Protein AF-A0ABD0K208-F1 (afdb_monomer)

Mean predicted aligned error: 9.66 Å

Structure (mmCIF, N/CA/C/O backbone):
data_AF-A0ABD0K208-F1
#
_entry.id   AF-A0ABD0K208-F1
#
loop_
_atom_site.group_PDB
_atom_site.id
_atom_site.type_symbol
_atom_site.label_atom_id
_atom_site.label_alt_id
_atom_site.label_comp_id
_atom_site.label_asym_id
_atom_site.label_entity_id
_atom_site.label_seq_id
_atom_site.pdbx_PDB_ins_code
_atom_site.Cartn_x
_atom_site.Cartn_y
_atom_site.Cartn_z
_atom_site.occupancy
_atom_site.B_iso_or_equiv
_atom_site.auth_seq_id
_atom_site.auth_comp_id
_atom_site.auth_asym_id
_atom_site.auth_atom_id
_atom_site.pdbx_PDB_model_num
ATOM 1 N N . MET A 1 1 ? -15.381 -8.203 4.465 1.00 84.38 1 MET A N 1
ATOM 2 C CA . MET A 1 1 ? -15.541 -6.848 3.903 1.00 84.38 1 MET A CA 1
ATOM 3 C C . MET A 1 1 ? -14.647 -6.681 2.683 1.00 84.38 1 MET A C 1
ATOM 5 O O . MET A 1 1 ? -13.496 -7.093 2.732 1.00 84.38 1 MET A O 1
ATOM 9 N N . PHE A 1 2 ? -15.166 -6.092 1.604 1.00 86.12 2 PHE A N 1
ATOM 10 C CA . PHE A 1 2 ? -14.394 -5.789 0.393 1.00 86.12 2 PHE A CA 1
ATOM 11 C C . PHE A 1 2 ? -14.063 -4.299 0.343 1.00 86.12 2 PHE A C 1
ATOM 13 O O . PHE A 1 2 ? -14.960 -3.471 0.501 1.00 86.12 2 PHE A O 1
ATOM 20 N N . ILE A 1 3 ? -12.797 -3.965 0.098 1.00 88.00 3 ILE A N 1
ATOM 21 C CA . ILE A 1 3 ? -12.321 -2.589 -0.042 1.00 88.00 3 ILE A CA 1
ATOM 22 C C . ILE A 1 3 ? -11.707 -2.453 -1.437 1.00 88.00 3 ILE A C 1
ATOM 24 O O . ILE A 1 3 ? -10.620 -2.962 -1.696 1.00 88.00 3 ILE A O 1
ATOM 28 N N . GLY A 1 4 ? -12.428 -1.792 -2.344 1.00 90.50 4 GLY A N 1
ATOM 29 C CA . GLY A 1 4 ? -11.948 -1.483 -3.690 1.00 90.50 4 GLY A CA 1
ATOM 30 C C . GLY A 1 4 ? -11.247 -0.129 -3.712 1.00 90.50 4 GLY A C 1
ATOM 31 O O . GLY A 1 4 ? -11.880 0.885 -3.419 1.00 90.50 4 GLY A O 1
ATOM 32 N N . VAL A 1 5 ? -9.961 -0.098 -4.060 1.00 90.75 5 VAL A N 1
ATOM 33 C CA . VAL A 1 5 ? -9.145 1.123 -4.019 1.00 90.75 5 VAL A CA 1
ATOM 34 C C . VAL A 1 5 ? -8.413 1.338 -5.337 1.00 90.75 5 VAL A C 1
ATOM 36 O O . VAL A 1 5 ? -7.889 0.406 -5.943 1.00 90.75 5 VAL A O 1
ATOM 39 N N . TYR A 1 6 ? -8.347 2.600 -5.754 1.00 91.56 6 TYR A N 1
ATOM 40 C CA . TYR A 1 6 ? -7.387 3.072 -6.742 1.00 91.56 6 TYR A CA 1
ATOM 41 C C . TYR A 1 6 ? -6.332 3.936 -6.045 1.00 91.56 6 TYR A C 1
ATOM 43 O O . TYR A 1 6 ? -6.660 4.950 -5.423 1.00 91.56 6 TYR A O 1
ATOM 51 N N . VAL A 1 7 ? -5.065 3.543 -6.150 1.00 92.69 7 VAL A N 1
ATOM 52 C CA . VAL A 1 7 ? -3.915 4.308 -5.661 1.00 92.69 7 VAL A CA 1
ATOM 53 C C . VAL A 1 7 ? -3.140 4.794 -6.885 1.00 92.69 7 VAL A C 1
ATOM 55 O O . VAL A 1 7 ? -2.630 3.956 -7.625 1.00 92.69 7 VAL A O 1
ATOM 58 N N . PRO A 1 8 ? -3.024 6.117 -7.124 1.00 93.12 8 PRO A N 1
ATOM 59 C CA . PRO A 1 8 ? -2.219 6.637 -8.228 1.00 93.12 8 PRO A CA 1
ATOM 60 C C . PRO A 1 8 ? -0.770 6.130 -8.156 1.00 93.12 8 PRO A C 1
ATOM 62 O O . PRO A 1 8 ? -0.278 5.969 -7.038 1.00 93.12 8 PRO A O 1
ATOM 65 N N . PRO A 1 9 ? -0.062 5.953 -9.290 1.00 92.06 9 PRO A N 1
ATOM 66 C CA . PRO A 1 9 ? 1.341 5.530 -9.317 1.00 92.06 9 PRO A CA 1
ATOM 67 C C . PRO A 1 9 ? 2.252 6.352 -8.402 1.00 92.06 9 PRO A C 1
ATOM 69 O O . PRO A 1 9 ? 2.026 7.543 -8.199 1.00 92.06 9 PRO A O 1
ATOM 72 N N . ALA A 1 10 ? 3.307 5.738 -7.863 1.00 88.88 10 ALA A N 1
ATOM 73 C CA . ALA A 1 10 ? 4.208 6.395 -6.909 1.00 88.88 10 ALA A CA 1
ATOM 74 C C . ALA A 1 10 ? 4.857 7.680 -7.455 1.00 88.88 10 ALA A C 1
ATOM 76 O O . ALA A 1 10 ? 5.091 8.641 -6.729 1.00 88.88 10 ALA A O 1
ATOM 77 N N . ASP A 1 11 ? 5.135 7.735 -8.742 1.00 88.94 11 ASP A N 1
ATOM 78 C CA . ASP A 1 11 ? 5.687 8.891 -9.445 1.00 88.94 11 ASP A CA 1
ATOM 79 C C . ASP A 1 11 ? 4.615 9.860 -9.977 1.00 88.94 11 ASP A C 1
ATOM 81 O O . ASP A 1 11 ? 4.937 10.831 -10.661 1.00 88.94 11 ASP A O 1
ATOM 85 N N . SER A 1 12 ? 3.339 9.645 -9.643 1.00 92.25 12 SER A N 1
ATOM 86 C CA . SER A 1 12 ? 2.243 10.509 -10.074 1.00 92.25 12 SER A CA 1
ATOM 87 C C . SER A 1 12 ? 2.375 11.928 -9.517 1.00 92.25 12 SER A C 1
ATOM 89 O O . SER A 1 12 ? 2.600 12.138 -8.322 1.00 92.25 12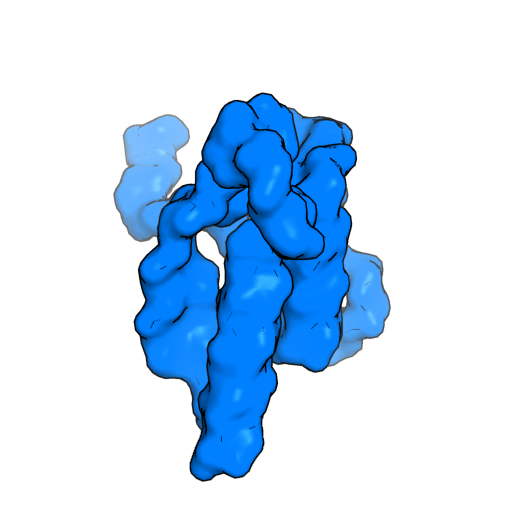 SER A O 1
ATOM 91 N N . SER A 1 13 ? 2.098 12.918 -10.373 1.00 93.12 13 SER A N 1
ATOM 92 C CA . SER A 1 13 ? 1.988 14.329 -9.984 1.00 93.12 13 SER A CA 1
ATOM 93 C C . SER A 1 13 ? 0.877 14.594 -8.962 1.00 93.12 13 SER A C 1
ATOM 95 O O . SER A 1 13 ? 0.885 15.640 -8.319 1.00 93.12 13 SER A O 1
ATOM 97 N N . TYR A 1 14 ? -0.042 13.641 -8.762 1.00 92.50 14 TYR A N 1
ATOM 98 C CA . TYR A 1 14 ? -1.072 13.689 -7.725 1.00 92.50 14 TYR A CA 1
ATOM 99 C C . TYR A 1 14 ? -0.502 13.953 -6.319 1.00 92.50 14 TYR A C 1
ATOM 101 O O . TYR A 1 14 ? -1.133 14.655 -5.528 1.00 92.50 14 TYR A O 1
ATOM 109 N N . TYR A 1 15 ? 0.684 13.415 -6.013 1.00 90.88 15 TYR A N 1
ATOM 110 C CA . TYR A 1 15 ? 1.308 13.544 -4.692 1.00 90.88 1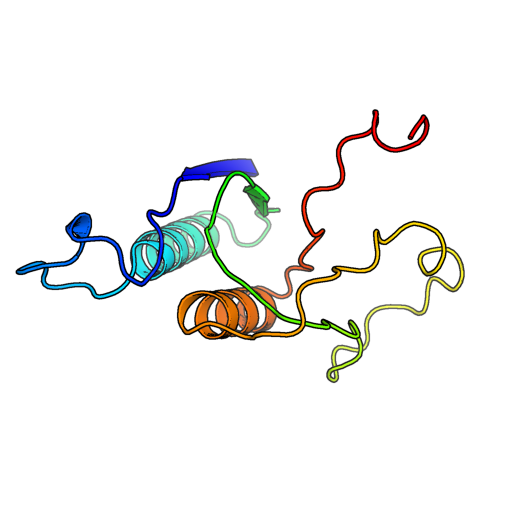5 TYR A CA 1
ATOM 111 C C . TYR A 1 15 ? 2.069 14.867 -4.496 1.00 90.88 15 TYR A C 1
ATOM 113 O O . TYR A 1 15 ? 2.493 15.175 -3.385 1.00 90.88 15 TYR A O 1
ATOM 121 N N . VAL A 1 16 ? 2.234 15.689 -5.539 1.00 91.75 16 VAL A N 1
ATOM 122 C CA . VAL A 1 16 ? 2.972 16.957 -5.437 1.00 91.75 16 VAL A CA 1
ATOM 123 C C . VAL A 1 16 ? 2.229 17.927 -4.515 1.00 91.75 16 VAL A C 1
ATOM 125 O O . VAL A 1 16 ? 1.085 18.299 -4.770 1.00 91.75 16 VAL A O 1
ATOM 128 N N . GLY A 1 17 ? 2.894 18.351 -3.438 1.00 89.25 17 GLY A N 1
ATOM 129 C CA . GLY A 1 17 ? 2.328 19.277 -2.452 1.00 89.25 17 GLY A CA 1
ATOM 130 C C . GLY A 1 17 ? 1.278 18.653 -1.527 1.00 89.25 17 GLY A C 1
ATOM 131 O O . GLY A 1 17 ? 0.575 19.387 -0.833 1.00 89.25 17 GLY A O 1
ATOM 132 N N . LYS A 1 18 ? 1.144 17.321 -1.516 1.00 88.44 18 LYS A N 1
ATOM 133 C CA . LYS A 1 18 ? 0.341 16.600 -0.524 1.00 88.44 18 LYS A CA 1
ATOM 134 C C . LYS A 1 18 ? 1.179 16.315 0.718 1.00 88.44 18 LYS A C 1
ATOM 136 O O . LYS A 1 18 ? 2.384 16.133 0.634 1.00 88.44 18 LYS A O 1
ATOM 141 N N . GLU A 1 19 ? 0.514 16.267 1.868 1.00 85.88 19 GLU A N 1
ATOM 142 C CA . GLU A 1 19 ? 1.146 15.908 3.144 1.00 85.88 19 GLU A CA 1
ATOM 143 C C . GLU A 1 19 ? 1.550 14.427 3.191 1.00 85.88 19 GLU A C 1
ATOM 145 O O . GLU A 1 19 ? 2.531 14.067 3.832 1.00 85.88 19 GLU A O 1
ATOM 150 N N . ARG A 1 20 ? 0.793 13.567 2.497 1.00 82.75 20 ARG A N 1
ATOM 151 C CA . ARG A 1 20 ? 1.044 12.127 2.430 1.00 82.75 20 ARG A CA 1
ATOM 152 C C . ARG A 1 20 ? 1.659 11.737 1.095 1.00 82.75 20 ARG A C 1
ATOM 154 O O . ARG A 1 20 ? 1.129 12.076 0.036 1.00 82.75 20 ARG A O 1
ATOM 161 N N . ASP A 1 21 ? 2.696 10.912 1.171 1.00 85.62 21 ASP A N 1
ATOM 162 C CA . ASP A 1 21 ? 3.435 10.404 0.010 1.00 85.62 21 ASP A CA 1
ATOM 163 C C . ASP A 1 21 ? 2.801 9.151 -0.624 1.00 85.62 21 ASP A C 1
ATOM 165 O O . ASP A 1 21 ? 3.277 8.672 -1.663 1.00 85.62 21 ASP A O 1
ATOM 169 N N . SER A 1 22 ? 1.755 8.593 0.008 1.00 88.75 22 SER A N 1
ATOM 170 C CA . SER A 1 22 ? 0.992 7.436 -0.474 1.00 88.75 22 SER A CA 1
ATOM 171 C C . SER A 1 22 ? -0.437 7.397 0.070 1.00 88.75 22 SER A C 1
ATOM 173 O O . SER A 1 22 ? -0.656 7.485 1.279 1.00 88.75 22 SER A O 1
ATOM 175 N N . ASN A 1 23 ? -1.413 7.127 -0.802 1.00 91.56 23 ASN A N 1
ATOM 176 C CA . ASN A 1 23 ? -2.783 6.845 -0.363 1.00 91.56 23 ASN A CA 1
ATOM 177 C C . ASN A 1 23 ? -2.920 5.470 0.323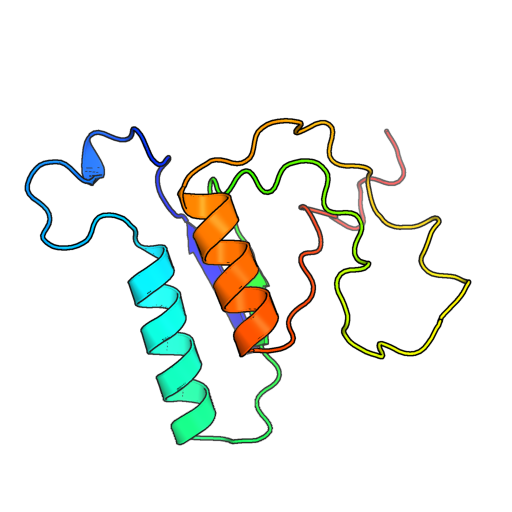 1.00 91.56 23 ASN A C 1
ATOM 179 O O . ASN A 1 23 ? -3.931 5.237 0.979 1.00 91.56 23 ASN A O 1
ATOM 183 N N . LEU A 1 24 ? -1.918 4.582 0.249 1.00 91.81 24 LEU A N 1
ATOM 184 C CA . LEU A 1 24 ? -1.930 3.323 1.010 1.00 91.81 24 LEU A CA 1
ATOM 185 C C . LEU A 1 24 ? -1.965 3.561 2.524 1.00 91.81 24 LEU A C 1
ATOM 187 O O . LEU A 1 24 ? -2.550 2.767 3.249 1.00 91.81 24 LEU A O 1
ATOM 191 N N . GLN A 1 25 ? -1.423 4.685 2.996 1.00 91.19 25 GLN A N 1
ATOM 192 C CA . GLN A 1 25 ? -1.509 5.062 4.408 1.00 91.19 25 GLN A CA 1
ATOM 193 C C . GLN A 1 25 ? -2.959 5.333 4.836 1.00 91.19 25 GLN A C 1
ATOM 195 O O . GLN A 1 25 ? -3.339 5.004 5.948 1.00 91.19 25 GLN A O 1
ATOM 200 N N . LEU A 1 26 ? -3.790 5.894 3.949 1.00 91.38 26 LEU A N 1
ATOM 201 C CA . LEU A 1 26 ? -5.218 6.091 4.234 1.00 91.38 26 LEU A CA 1
ATOM 202 C C . LEU A 1 26 ? -5.961 4.754 4.294 1.00 91.38 26 LEU A C 1
ATOM 204 O O . LEU A 1 26 ? -6.865 4.585 5.106 1.00 91.38 26 LEU A O 1
ATOM 208 N N . VAL A 1 27 ? -5.570 3.802 3.443 1.00 91.56 27 VAL A N 1
ATOM 209 C CA . VAL A 1 27 ? -6.117 2.441 3.468 1.00 91.56 27 VAL A CA 1
ATOM 210 C C . VAL A 1 27 ? -5.750 1.749 4.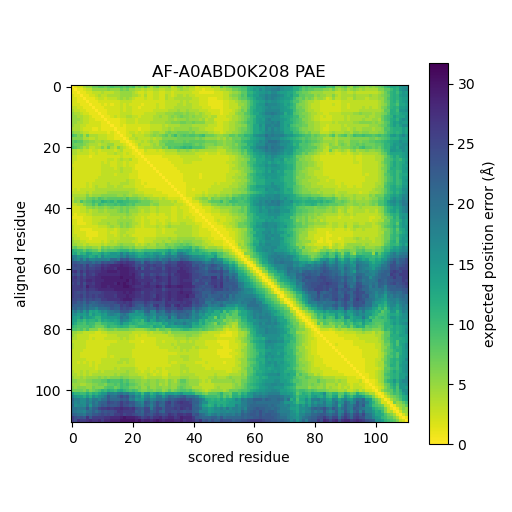778 1.00 91.56 27 VAL A C 1
ATOM 212 O O . VAL A 1 27 ? -6.618 1.151 5.400 1.00 91.56 27 VAL A O 1
ATOM 215 N N . GLN A 1 28 ? -4.498 1.869 5.220 1.00 91.81 28 GLN A N 1
ATOM 216 C CA . GLN A 1 28 ? -4.047 1.335 6.502 1.00 91.81 28 GLN A CA 1
ATOM 217 C C . GLN A 1 28 ? -4.832 1.929 7.677 1.00 91.81 28 GLN A C 1
ATOM 219 O O . GLN A 1 28 ? -5.369 1.164 8.474 1.00 91.81 28 GLN A O 1
ATOM 224 N N . ASP A 1 29 ? -4.950 3.259 7.756 1.00 92.88 29 ASP A N 1
ATOM 225 C CA . ASP A 1 29 ? -5.713 3.936 8.816 1.00 92.88 29 ASP A CA 1
ATOM 226 C C . ASP A 1 29 ? -7.170 3.443 8.845 1.00 92.88 29 ASP A C 1
ATOM 228 O O . ASP A 1 29 ? -7.741 3.192 9.907 1.00 92.88 29 ASP A O 1
ATOM 232 N N . TYR A 1 30 ? -7.769 3.243 7.667 1.00 92.75 30 TYR A N 1
ATOM 233 C CA . TYR A 1 30 ? -9.126 2.724 7.562 1.00 92.75 30 TYR A CA 1
ATOM 234 C C . TYR A 1 30 ? -9.237 1.266 8.024 1.00 92.75 30 TYR A C 1
ATOM 236 O O . TYR A 1 30 ? -10.140 0.944 8.792 1.00 92.75 30 TYR A O 1
ATOM 244 N N . ILE A 1 31 ? -8.312 0.395 7.615 1.00 91.50 31 ILE A N 1
ATOM 245 C CA . ILE A 1 31 ? -8.265 -1.001 8.071 1.00 91.50 31 ILE A CA 1
ATOM 246 C C . ILE A 1 31 ? -8.134 -1.065 9.599 1.00 91.50 31 ILE A C 1
ATOM 248 O O . ILE A 1 31 ? -8.866 -1.820 10.230 1.00 91.50 31 ILE A O 1
ATOM 252 N N . MET A 1 32 ? -7.274 -0.239 10.205 1.00 92.25 32 MET A N 1
ATOM 253 C CA . MET A 1 32 ? -7.163 -0.160 11.667 1.00 92.25 32 MET A CA 1
ATOM 254 C C . MET A 1 32 ? -8.495 0.228 12.313 1.00 92.25 32 MET A C 1
ATOM 256 O O . MET A 1 32 ? -8.932 -0.434 13.247 1.00 92.25 32 MET A O 1
ATOM 260 N N . SER A 1 33 ? -9.186 1.234 11.766 1.00 94.12 33 SER A N 1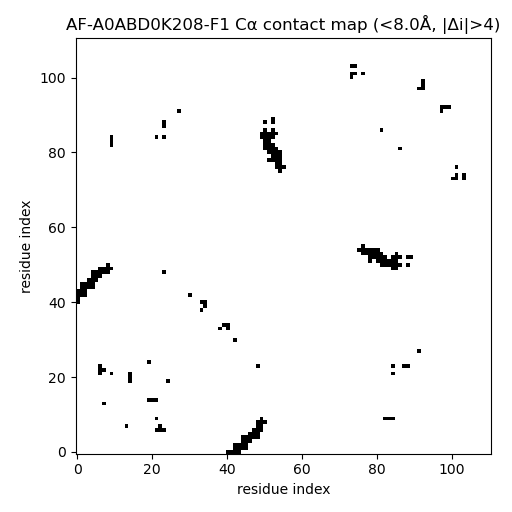
ATOM 261 C CA . SER A 1 33 ? -10.492 1.656 12.289 1.00 94.12 33 SER A CA 1
ATOM 262 C C . SER A 1 33 ? -11.577 0.576 12.189 1.00 94.12 33 SER A C 1
ATOM 264 O O . SER A 1 33 ? -12.527 0.600 12.969 1.00 94.12 33 SER A O 1
ATOM 266 N N . LEU A 1 34 ? -11.454 -0.368 11.245 1.00 91.88 34 LEU A N 1
ATOM 267 C CA . LEU A 1 34 ? -12.346 -1.525 11.145 1.00 91.88 34 LEU A CA 1
ATOM 268 C C . LEU A 1 34 ? -12.045 -2.553 12.237 1.00 91.88 34 LEU A C 1
ATOM 270 O O . LEU A 1 34 ? -12.978 -3.004 12.890 1.00 91.88 34 LEU A O 1
ATOM 274 N N . TYR A 1 35 ? -10.768 -2.863 12.479 1.00 89.81 35 TYR A N 1
ATOM 275 C CA . TYR A 1 35 ? -10.366 -3.762 13.567 1.00 89.81 35 TYR A CA 1
ATOM 276 C C . TYR A 1 35 ? -10.712 -3.211 14.956 1.00 89.81 35 TYR A C 1
ATOM 278 O O . TYR A 1 35 ? -11.045 -3.977 15.850 1.00 89.81 35 TYR A O 1
ATOM 286 N N . GLU A 1 36 ? -10.679 -1.888 15.143 1.00 92.44 36 GLU A N 1
ATOM 287 C CA . GLU A 1 36 ? -11.132 -1.249 16.389 1.00 92.44 36 GLU A CA 1
ATOM 288 C C . GLU A 1 36 ? -12.645 -1.396 16.623 1.00 92.44 36 GLU A C 1
ATOM 290 O O . GLU A 1 36 ? -13.104 -1.338 17.764 1.00 92.44 36 GLU A O 1
ATOM 295 N N . GLN A 1 37 ? -13.430 -1.547 15.553 1.00 92.75 37 GLN A N 1
ATOM 296 C CA . GLN A 1 37 ? -14.884 -1.714 15.628 1.00 92.75 37 GLN A CA 1
ATOM 297 C C . GLN A 1 37 ? -15.297 -3.183 15.748 1.00 92.75 37 GLN A C 1
ATOM 299 O O . GLN A 1 37 ? -16.285 -3.477 16.420 1.00 92.75 37 GLN A O 1
ATOM 304 N N . ASP A 1 38 ? -14.570 -4.080 15.084 1.00 91.50 38 ASP A N 1
ATOM 305 C CA . ASP A 1 38 ? -14.840 -5.513 15.027 1.00 91.50 38 ASP A CA 1
ATOM 306 C C . ASP A 1 38 ? -13.520 -6.286 14.860 1.00 91.50 38 ASP A C 1
ATOM 308 O O . ASP A 1 38 ? -12.886 -6.235 13.803 1.00 91.50 38 ASP A O 1
ATOM 312 N N . GLU A 1 39 ? -13.103 -7.003 15.907 1.00 83.50 39 GLU A N 1
ATOM 313 C CA . GLU A 1 39 ? -11.845 -7.764 15.917 1.00 83.50 39 GLU A CA 1
ATOM 314 C C . GLU A 1 39 ? -11.863 -8.950 14.929 1.00 83.50 39 GLU A C 1
ATOM 316 O O . GLU A 1 39 ? -10.803 -9.359 14.454 1.00 83.50 39 GLU A O 1
ATOM 321 N N . ASP A 1 40 ? -13.048 -9.446 14.546 1.00 86.75 40 ASP A N 1
ATOM 322 C CA . ASP A 1 40 ? -13.225 -10.612 13.666 1.00 86.75 40 ASP A CA 1
ATOM 323 C C . ASP A 1 40 ? -13.488 -10.222 12.195 1.00 86.75 40 ASP A C 1
ATOM 325 O O . ASP A 1 40 ? -13.929 -11.030 11.365 1.00 86.75 40 ASP A O 1
ATOM 329 N N . VAL A 1 41 ? -13.210 -8.971 11.818 1.00 87.00 41 VAL A N 1
ATOM 330 C CA . VAL A 1 41 ? -13.431 -8.506 10.448 1.00 87.00 41 VAL A CA 1
ATOM 331 C C . VAL A 1 41 ? -12.439 -9.141 9.462 1.00 87.00 41 VAL A C 1
ATOM 333 O O . VAL A 1 41 ? -11.241 -8.866 9.437 1.00 87.00 41 VAL A O 1
ATOM 336 N N . HIS A 1 42 ? -12.952 -9.956 8.540 1.00 84.81 42 HIS A N 1
ATOM 337 C CA . HIS A 1 42 ? -12.169 -10.427 7.395 1.00 84.81 42 HIS A CA 1
ATOM 338 C C . HIS A 1 42 ? -12.146 -9.370 6.291 1.00 84.81 42 HIS A C 1
ATOM 340 O O . HIS A 1 42 ? -13.197 -9.022 5.743 1.00 84.81 42 HIS A O 1
ATOM 346 N N . ILE A 1 43 ? -10.965 -8.880 5.916 1.00 85.88 43 ILE A N 1
ATOM 347 C CA . ILE A 1 43 ? -10.809 -7.816 4.918 1.00 85.88 43 ILE A CA 1
ATOM 348 C C . ILE A 1 43 ? -10.191 -8.369 3.636 1.00 85.88 43 ILE A C 1
ATOM 350 O O . ILE A 1 43 ? -9.173 -9.052 3.653 1.00 85.88 43 ILE A O 1
ATOM 354 N N . MET A 1 44 ? -10.796 -8.019 2.502 1.00 86.31 44 MET A N 1
ATOM 355 C CA . MET A 1 44 ? -10.216 -8.211 1.179 1.00 86.31 44 MET A CA 1
ATOM 356 C C . MET A 1 44 ? -9.980 -6.846 0.535 1.00 86.31 44 MET A C 1
ATOM 358 O O . MET A 1 44 ? -10.931 -6.151 0.170 1.00 86.31 44 MET A O 1
ATOM 362 N N . LEU A 1 45 ? -8.708 -6.470 0.400 1.00 87.06 45 LEU A N 1
ATOM 363 C CA . LEU A 1 45 ? -8.280 -5.276 -0.325 1.00 87.06 45 LEU A CA 1
ATOM 364 C C . LEU A 1 45 ? -8.053 -5.628 -1.799 1.00 87.06 45 LEU A C 1
ATOM 366 O O . LEU A 1 45 ? -7.302 -6.550 -2.115 1.00 87.06 45 LEU A O 1
ATOM 370 N N . CYS A 1 46 ? -8.692 -4.896 -2.705 1.00 88.25 46 CYS A N 1
ATOM 371 C CA . CYS A 1 46 ? -8.572 -5.113 -4.142 1.00 88.25 46 CYS A CA 1
ATOM 372 C C . CYS A 1 46 ? -8.615 -3.794 -4.924 1.00 88.25 46 CYS A C 1
ATOM 374 O O . CYS A 1 46 ? -8.877 -2.726 -4.372 1.00 88.25 46 CYS A O 1
ATOM 376 N N . GLY A 1 47 ? -8.348 -3.874 -6.227 1.00 88.19 47 GLY A N 1
ATOM 377 C CA . GLY A 1 47 ? -8.287 -2.726 -7.128 1.00 88.19 47 GLY A CA 1
ATOM 378 C C . GLY A 1 47 ? -6.881 -2.496 -7.672 1.00 88.19 47 GLY A C 1
ATOM 379 O O . GLY A 1 47 ? -6.041 -3.397 -7.645 1.00 88.19 47 GLY A O 1
ATOM 380 N N . ASP A 1 48 ? -6.640 -1.299 -8.196 1.00 89.38 48 ASP A N 1
ATOM 381 C CA . ASP A 1 48 ? -5.347 -0.927 -8.762 1.00 89.38 48 ASP A CA 1
ATOM 382 C C . ASP A 1 48 ? -4.553 -0.106 -7.743 1.00 89.38 48 ASP A C 1
ATOM 384 O O . ASP A 1 48 ? -4.752 1.098 -7.567 1.00 89.38 48 ASP A O 1
ATOM 388 N N . LEU A 1 49 ? -3.670 -0.802 -7.028 1.00 90.25 49 LEU A N 1
ATOM 389 C CA . LEU A 1 49 ? -2.855 -0.225 -5.964 1.00 90.25 49 LEU A CA 1
ATOM 390 C C . LEU A 1 49 ? -1.548 0.402 -6.481 1.00 90.25 49 LEU A C 1
ATOM 392 O O . LEU A 1 49 ? -0.827 1.010 -5.689 1.00 90.25 49 LEU A O 1
ATOM 396 N N . ASN A 1 50 ? -1.198 0.209 -7.764 1.00 89.94 50 ASN A N 1
ATOM 397 C CA . ASN A 1 50 ? 0.095 0.601 -8.348 1.00 89.94 50 ASN A CA 1
ATOM 398 C C . ASN A 1 50 ? 1.321 0.262 -7.456 1.00 89.94 50 ASN A C 1
ATOM 400 O O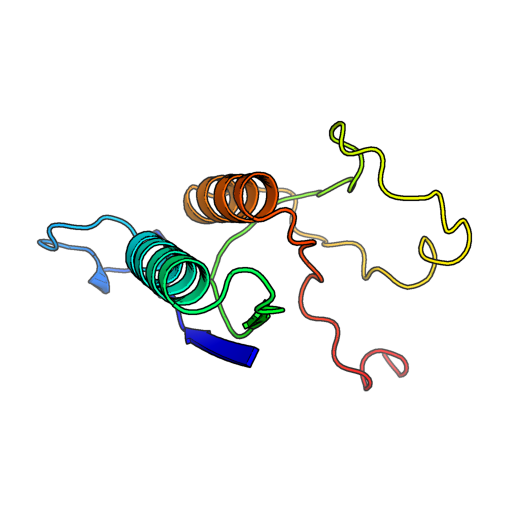 . ASN A 1 50 ? 2.335 0.973 -7.411 1.00 89.94 50 ASN A O 1
ATOM 404 N N . ALA A 1 51 ? 1.209 -0.836 -6.705 1.00 88.62 51 ALA A N 1
ATOM 405 C CA . ALA A 1 51 ? 2.182 -1.304 -5.734 1.00 88.62 51 ALA A CA 1
ATOM 406 C C . ALA A 1 51 ? 2.950 -2.484 -6.336 1.00 88.62 51 ALA A C 1
ATOM 408 O O . ALA A 1 51 ? 2.500 -3.627 -6.298 1.00 88.62 51 ALA A O 1
ATOM 409 N N . HIS A 1 52 ? 4.113 -2.195 -6.913 1.00 87.25 52 HIS A N 1
ATOM 410 C CA . HIS A 1 52 ? 4.983 -3.215 -7.490 1.00 87.25 52 HIS A CA 1
ATOM 411 C C . HIS A 1 52 ? 5.710 -3.939 -6.354 1.00 87.25 52 HIS A C 1
ATOM 413 O O . HIS A 1 52 ? 6.613 -3.362 -5.746 1.00 87.25 52 HIS A O 1
ATOM 419 N N . ILE A 1 53 ? 5.296 -5.169 -6.030 1.00 82.25 53 ILE A N 1
ATOM 420 C CA . ILE A 1 53 ? 5.858 -5.980 -4.929 1.00 82.25 53 ILE A CA 1
ATOM 421 C C . ILE A 1 53 ? 7.002 -6.906 -5.373 1.00 82.25 53 ILE A C 1
ATOM 423 O O . ILE A 1 53 ? 7.529 -7.674 -4.569 1.00 82.25 53 ILE A O 1
ATOM 427 N N . GLY A 1 54 ? 7.418 -6.822 -6.640 1.00 78.50 54 GLY A N 1
ATOM 428 C CA . GLY A 1 54 ? 8.457 -7.676 -7.210 1.00 78.50 54 GLY A CA 1
ATOM 429 C C . GLY A 1 54 ? 8.078 -9.164 -7.226 1.00 78.50 54 GLY A C 1
ATOM 430 O O . GLY A 1 54 ? 6.901 -9.536 -7.284 1.00 78.50 54 GLY A O 1
ATOM 431 N N . LYS A 1 55 ? 9.100 -10.029 -7.153 1.00 70.38 55 LYS A N 1
ATOM 432 C CA . LYS A 1 55 ? 8.920 -11.470 -6.938 1.00 70.38 55 LYS A CA 1
ATOM 433 C C . LYS A 1 55 ? 8.618 -11.712 -5.463 1.00 70.38 55 LYS A C 1
ATOM 435 O O . LYS A 1 55 ? 9.533 -11.912 -4.672 1.00 70.38 55 LYS A O 1
ATOM 440 N N . TRP A 1 56 ? 7.343 -11.664 -5.110 1.00 65.38 56 TRP A N 1
ATOM 441 C CA . TRP A 1 56 ? 6.881 -12.142 -3.815 1.00 65.38 56 TRP A CA 1
ATOM 442 C C . TRP A 1 56 ? 6.944 -13.670 -3.807 1.00 65.38 56 TRP A C 1
ATOM 444 O O . TRP A 1 56 ? 6.276 -14.317 -4.612 1.00 65.38 56 TRP A O 1
ATOM 454 N N . ASP A 1 57 ? 7.777 -14.238 -2.943 1.00 56.53 57 ASP A N 1
ATOM 455 C CA . ASP A 1 57 ? 7.947 -15.684 -2.786 1.00 56.53 57 ASP A CA 1
ATOM 456 C C . ASP A 1 57 ? 7.019 -16.282 -1.722 1.00 56.53 57 ASP A C 1
ATOM 458 O O . ASP A 1 57 ? 7.074 -17.481 -1.483 1.00 56.53 57 ASP A O 1
ATOM 462 N N . GLY A 1 58 ? 6.154 -15.477 -1.091 1.00 54.12 58 GLY A N 1
ATOM 463 C CA . GLY A 1 58 ? 5.193 -15.960 -0.093 1.00 54.12 58 GLY A CA 1
ATOM 464 C C . GLY A 1 58 ? 5.820 -16.486 1.199 1.00 54.12 58 GLY A C 1
ATOM 465 O O . GLY A 1 58 ? 5.087 -16.769 2.137 1.00 54.12 58 GLY A O 1
ATOM 466 N N . ASN A 1 59 ? 7.151 -16.566 1.281 1.00 45.50 59 ASN A N 1
ATOM 467 C CA . ASN A 1 59 ? 7.856 -17.419 2.235 1.00 45.50 59 ASN A CA 1
ATOM 468 C C . ASN A 1 59 ? 8.658 -16.624 3.273 1.00 45.50 59 ASN A C 1
ATOM 470 O O . ASN A 1 59 ? 9.705 -17.065 3.740 1.00 45.50 59 ASN A O 1
ATOM 474 N N . THR A 1 60 ? 8.182 -15.431 3.640 1.00 43.66 60 THR A N 1
ATOM 475 C CA . THR A 1 60 ? 8.758 -14.698 4.777 1.00 43.66 60 THR A CA 1
ATOM 476 C C . THR A 1 60 ? 7.947 -14.967 6.038 1.00 43.66 60 THR A C 1
ATOM 478 O O . THR A 1 60 ? 7.022 -14.225 6.345 1.00 43.66 60 THR A O 1
ATOM 481 N N . ASP A 1 61 ? 8.313 -16.053 6.727 1.00 38.16 61 ASP A N 1
ATOM 482 C CA . ASP A 1 61 ? 8.121 -16.316 8.164 1.00 38.16 61 ASP A CA 1
ATOM 483 C C . ASP A 1 61 ? 6.753 -15.952 8.764 1.00 38.16 61 ASP A C 1
ATOM 485 O O . ASP A 1 61 ? 6.651 -15.329 9.822 1.00 38.16 61 ASP A O 1
ATOM 489 N N . VAL A 1 62 ? 5.681 -16.391 8.115 1.00 40.41 62 VAL A N 1
ATOM 490 C CA . VAL A 1 62 ? 4.410 -16.629 8.798 1.00 40.41 62 VAL A CA 1
ATOM 491 C C . VAL A 1 62 ? 4.176 -18.123 8.652 1.00 40.41 62 VAL A C 1
ATOM 493 O O . VAL A 1 62 ? 4.176 -18.603 7.521 1.00 40.41 62 VAL A O 1
ATOM 496 N N . ASP A 1 63 ? 4.031 -18.851 9.764 1.00 32.66 63 ASP A N 1
ATOM 497 C CA . ASP A 1 63 ? 3.582 -20.254 9.818 1.00 32.66 63 ASP A CA 1
ATOM 498 C C . ASP A 1 63 ? 2.157 -20.363 9.228 1.00 32.66 63 ASP A C 1
ATOM 500 O O . ASP A 1 63 ? 1.168 -20.625 9.912 1.00 32.66 63 ASP A O 1
ATOM 504 N N . MET A 1 64 ? 2.021 -20.082 7.936 1.00 39.88 64 MET A N 1
ATOM 505 C CA . MET A 1 64 ? 0.822 -20.318 7.163 1.00 39.88 64 MET A CA 1
ATOM 506 C C . MET A 1 64 ? 0.878 -21.783 6.771 1.00 39.88 64 MET A C 1
ATOM 508 O O . MET A 1 64 ? 1.774 -22.217 6.049 1.00 39.88 64 MET A O 1
ATOM 512 N N . VAL A 1 65 ? -0.062 -22.534 7.337 1.00 36.62 65 VAL A N 1
ATOM 513 C CA . VAL A 1 65 ? -0.414 -23.914 7.006 1.00 36.62 65 VAL A CA 1
ATOM 514 C C . VAL A 1 65 ? -0.003 -24.245 5.570 1.00 36.62 65 VAL A C 1
ATOM 516 O O . VAL A 1 65 ? -0.474 -23.622 4.621 1.00 36.62 65 VAL A O 1
ATOM 519 N N . SER A 1 66 ? 0.910 -25.210 5.443 1.00 36.81 66 SER A N 1
ATOM 520 C CA . SER A 1 66 ? 1.368 -25.773 4.176 1.00 36.81 66 SER A CA 1
ATOM 521 C C . SER A 1 66 ? 0.203 -26.474 3.471 1.00 36.81 66 SER A C 1
ATOM 523 O O . SER A 1 66 ? 0.087 -27.697 3.484 1.00 36.81 66 SER A O 1
ATOM 525 N N . ASP A 1 67 ? -0.665 -25.693 2.835 1.00 38.19 67 ASP A N 1
ATOM 526 C CA . ASP A 1 67 ? -1.538 -26.184 1.780 1.00 38.19 67 ASP A CA 1
ATOM 527 C C . ASP A 1 67 ? -0.685 -26.299 0.519 1.00 38.19 67 ASP A C 1
ATOM 529 O O . ASP A 1 67 ? -0.618 -25.414 -0.335 1.00 38.19 67 ASP A O 1
ATOM 533 N N . SER A 1 68 ? -0.011 -27.443 0.439 1.00 40.44 68 SER A N 1
ATOM 534 C CA . SER A 1 68 ? 0.776 -27.944 -0.695 1.00 40.44 68 SER A CA 1
ATOM 535 C C . SER A 1 68 ? 0.021 -28.024 -2.040 1.00 40.44 68 SER A C 1
ATOM 537 O O . SER A 1 68 ? 0.600 -28.458 -3.030 1.00 40.44 68 SER A O 1
ATOM 539 N N . ASP A 1 69 ? -1.217 -27.525 -2.103 1.00 40.62 69 ASP A N 1
ATOM 540 C CA . ASP A 1 69 ? -2.055 -27.430 -3.300 1.00 40.62 69 ASP A CA 1
ATOM 541 C C . ASP A 1 69 ? -2.196 -25.993 -3.856 1.00 40.62 69 ASP A C 1
ATOM 543 O O . ASP A 1 69 ? -2.800 -25.811 -4.914 1.00 40.62 69 ASP A O 1
ATOM 547 N N . GLN A 1 70 ? -1.662 -24.948 -3.200 1.00 45.12 70 GLN A N 1
ATOM 548 C CA . GLN A 1 70 ? -1.797 -23.558 -3.689 1.00 45.12 70 GLN A CA 1
ATOM 549 C C . GLN A 1 70 ? -0.695 -23.089 -4.654 1.00 45.12 70 GLN A C 1
ATOM 551 O O . GLN A 1 70 ? -0.868 -22.068 -5.328 1.00 45.12 70 GLN A O 1
ATOM 556 N N . ASP A 1 71 ? 0.405 -23.836 -4.778 1.00 45.22 71 ASP A N 1
ATOM 557 C CA . ASP A 1 71 ? 1.567 -23.428 -5.586 1.00 45.22 71 ASP A CA 1
ATOM 558 C C . ASP A 1 71 ? 1.261 -23.336 -7.097 1.00 45.22 71 ASP A C 1
ATOM 560 O O . ASP A 1 71 ? 1.885 -22.555 -7.821 1.00 45.22 71 ASP A O 1
ATOM 564 N N . ASP A 1 72 ? 0.243 -24.057 -7.577 1.00 43.06 72 ASP A N 1
ATOM 565 C CA . ASP A 1 72 ? -0.161 -24.053 -8.991 1.00 43.06 72 ASP A CA 1
ATOM 566 C C . ASP A 1 72 ? -1.122 -22.907 -9.369 1.00 43.06 72 ASP A C 1
ATOM 568 O O . ASP A 1 72 ? -1.388 -22.685 -10.554 1.00 43.06 72 ASP A O 1
ATOM 572 N N . PHE A 1 73 ? -1.640 -22.144 -8.398 1.00 45.78 73 PHE A N 1
ATOM 573 C CA . PHE A 1 73 ? -2.711 -21.162 -8.640 1.00 45.78 73 PHE A CA 1
ATOM 574 C C . PHE A 1 73 ? -2.273 -19.697 -8.570 1.00 45.78 73 PHE A C 1
ATOM 576 O O . PHE A 1 73 ? -3.055 -18.808 -8.918 1.00 45.78 73 PHE A O 1
ATOM 583 N N . CYS A 1 74 ? -1.028 -19.416 -8.182 1.00 49.31 74 CYS A N 1
ATOM 584 C CA . CYS A 1 74 ? -0.532 -18.049 -8.093 1.00 49.31 74 CYS A CA 1
ATOM 585 C C . CYS A 1 74 ? 0.118 -17.631 -9.421 1.00 49.31 74 CYS A C 1
ATOM 587 O O . CYS A 1 74 ? 1.173 -18.138 -9.815 1.00 49.31 74 CYS A O 1
ATOM 589 N N . ARG A 1 75 ? -0.504 -16.686 -10.144 1.00 52.50 75 ARG A N 1
ATOM 590 C CA . ARG A 1 75 ? 0.098 -16.083 -11.341 1.00 52.50 75 ARG A CA 1
ATOM 591 C C . ARG A 1 75 ? 1.446 -15.494 -10.932 1.00 52.50 75 ARG A C 1
ATOM 593 O O . ARG A 1 75 ? 1.502 -14.514 -10.193 1.00 52.50 75 ARG A O 1
ATOM 600 N N . LYS A 1 76 ? 2.541 -16.092 -11.415 1.00 54.69 76 LYS A N 1
ATOM 601 C CA . LYS A 1 76 ? 3.895 -15.604 -11.130 1.00 54.69 76 LYS A CA 1
ATOM 602 C C . LYS A 1 76 ? 3.999 -14.175 -11.646 1.00 54.69 76 LYS A C 1
ATOM 604 O O . LYS A 1 76 ? 4.005 -13.948 -12.860 1.00 54.69 76 LYS A O 1
ATOM 609 N N . SER A 1 77 ? 4.042 -13.219 -10.721 1.00 60.09 77 SER A N 1
ATOM 610 C CA . SER A 1 77 ? 4.282 -11.822 -11.053 1.00 60.09 77 SER A CA 1
ATOM 611 C C . SER A 1 77 ? 5.560 -11.743 -11.890 1.00 60.09 77 SER A C 1
ATOM 613 O O . SER A 1 77 ? 6.611 -12.254 -11.499 1.00 60.09 77 SER A O 1
ATOM 615 N N . LYS A 1 78 ? 5.462 -11.148 -13.084 1.00 62.78 78 LYS A N 1
ATOM 616 C CA . LYS A 1 78 ? 6.642 -10.825 -13.905 1.00 62.78 78 LYS A CA 1
ATOM 617 C C . LYS A 1 78 ? 7.339 -9.565 -13.404 1.00 62.78 78 LYS A C 1
ATOM 619 O O . LYS A 1 78 ? 8.380 -9.192 -13.939 1.00 62.78 78 LYS A O 1
ATOM 624 N N . ASP A 1 79 ? 6.748 -8.916 -12.409 1.00 65.88 79 ASP A N 1
ATOM 625 C CA . ASP A 1 79 ? 7.287 -7.733 -11.788 1.00 65.88 79 ASP A CA 1
ATOM 626 C C . ASP A 1 79 ? 8.545 -8.124 -11.016 1.00 65.88 79 ASP A C 1
ATOM 628 O O . ASP A 1 79 ? 8.521 -8.954 -10.109 1.00 65.88 79 ASP A O 1
ATOM 632 N N . THR A 1 80 ? 9.687 -7.593 -11.430 1.00 72.94 80 THR A N 1
ATOM 633 C CA . THR A 1 80 ? 10.979 -7.847 -10.777 1.00 72.94 80 THR A CA 1
ATOM 634 C C . THR A 1 80 ? 11.401 -6.690 -9.887 1.00 72.94 80 THR A C 1
ATOM 636 O O . THR A 1 80 ? 12.367 -6.815 -9.136 1.00 72.94 80 THR A O 1
ATOM 639 N N . VAL A 1 81 ? 10.683 -5.570 -9.962 1.00 80.50 81 VAL A N 1
ATOM 640 C CA . VAL A 1 81 ? 11.020 -4.328 -9.279 1.00 80.50 81 VAL A CA 1
ATOM 641 C C . VAL A 1 81 ? 10.075 -4.139 -8.105 1.00 80.50 81 VAL A C 1
ATOM 643 O O . VAL A 1 81 ? 8.863 -4.260 -8.241 1.00 80.50 81 VAL A O 1
ATOM 646 N N . ILE A 1 82 ? 10.644 -3.817 -6.944 1.00 86.12 82 ILE A N 1
ATOM 647 C CA . ILE A 1 82 ? 9.866 -3.381 -5.788 1.00 86.12 82 ILE A CA 1
ATOM 648 C C . ILE A 1 82 ? 9.868 -1.853 -5.766 1.00 86.12 82 ILE A C 1
ATOM 650 O O . ILE A 1 82 ? 10.922 -1.247 -5.546 1.00 86.12 82 ILE A O 1
ATOM 654 N N . ASN A 1 83 ? 8.710 -1.222 -5.976 1.00 88.56 83 ASN A N 1
ATOM 655 C CA . ASN A 1 83 ? 8.573 0.229 -5.816 1.00 88.56 83 ASN A CA 1
ATOM 656 C C . ASN A 1 83 ? 8.258 0.595 -4.350 1.00 88.56 83 ASN A C 1
ATOM 658 O O . ASN A 1 83 ? 8.020 -0.269 -3.502 1.00 88.56 83 ASN A O 1
ATOM 662 N N . ARG A 1 84 ? 8.263 1.893 -4.019 1.00 89.44 84 ARG A N 1
ATOM 663 C CA . ARG A 1 84 ? 8.019 2.339 -2.634 1.00 89.44 84 ARG A CA 1
ATOM 664 C C . ARG A 1 84 ? 6.632 1.947 -2.102 1.00 89.44 84 ARG A C 1
ATOM 666 O O . ARG A 1 84 ? 6.493 1.709 -0.910 1.00 89.44 84 ARG A O 1
ATOM 673 N N . PHE A 1 85 ? 5.629 1.839 -2.974 1.00 92.25 85 PHE A N 1
ATOM 674 C CA . PHE A 1 85 ? 4.278 1.409 -2.599 1.00 92.25 85 PHE A CA 1
ATOM 675 C C . PHE A 1 85 ? 4.176 -0.100 -2.415 1.00 92.25 85 PHE A C 1
ATOM 677 O O . PHE A 1 85 ? 3.462 -0.542 -1.529 1.00 92.25 85 PHE A O 1
ATOM 684 N N . GLY A 1 86 ? 4.942 -0.886 -3.169 1.00 89.38 86 GLY A N 1
ATOM 685 C CA . GLY A 1 86 ? 5.070 -2.320 -2.957 1.00 89.38 86 GLY A CA 1
ATOM 686 C C . GLY A 1 86 ? 5.643 -2.648 -1.587 1.00 89.38 86 GLY A C 1
ATOM 687 O O . GLY A 1 86 ? 5.108 -3.513 -0.908 1.00 89.38 86 GLY A O 1
ATOM 688 N N . ARG A 1 87 ? 6.667 -1.911 -1.132 1.00 88.88 87 ARG A N 1
ATOM 689 C CA . ARG A 1 87 ? 7.193 -2.058 0.241 1.00 88.88 87 ARG A CA 1
ATOM 690 C C . ARG A 1 87 ? 6.120 -1.771 1.291 1.00 88.88 87 ARG A C 1
ATOM 692 O O . ARG A 1 87 ? 5.899 -2.603 2.158 1.00 88.88 87 ARG A O 1
ATOM 699 N N . LEU A 1 88 ? 5.409 -0.649 1.155 1.00 90.38 88 LEU A N 1
ATOM 700 C CA . LEU A 1 88 ? 4.313 -0.296 2.065 1.00 90.38 88 LEU A CA 1
ATOM 701 C C . LEU A 1 88 ? 3.199 -1.347 2.063 1.00 90.38 88 LEU A C 1
ATOM 703 O O . LEU A 1 88 ? 2.695 -1.705 3.119 1.00 90.38 88 LEU A O 1
ATOM 707 N N . LEU A 1 89 ? 2.825 -1.859 0.889 1.00 89.69 89 LEU A N 1
ATOM 708 C CA . LEU A 1 89 ? 1.801 -2.891 0.778 1.00 89.69 89 LEU A CA 1
ATOM 709 C C . LEU A 1 89 ? 2.246 -4.197 1.446 1.00 89.69 89 LEU A C 1
ATOM 711 O O . LEU A 1 89 ? 1.450 -4.812 2.143 1.00 89.69 89 LEU A O 1
ATOM 715 N N . ILE A 1 90 ? 3.511 -4.594 1.282 1.00 87.50 90 ILE A N 1
ATOM 716 C CA . ILE A 1 90 ? 4.091 -5.748 1.981 1.00 87.50 90 ILE A CA 1
ATOM 717 C C . ILE A 1 90 ? 4.009 -5.557 3.499 1.00 87.50 90 ILE A C 1
ATOM 719 O O . ILE A 1 90 ? 3.606 -6.479 4.204 1.00 87.50 90 ILE A O 1
ATOM 723 N N . ASP A 1 91 ? 4.357 -4.373 4.001 1.00 88.31 91 ASP A N 1
ATOM 724 C CA . ASP A 1 91 ? 4.323 -4.082 5.436 1.00 88.31 91 ASP A CA 1
ATOM 725 C C . ASP A 1 91 ? 2.886 -4.110 5.985 1.00 88.31 91 ASP A C 1
ATOM 727 O O . ASP A 1 91 ? 2.642 -4.726 7.022 1.00 88.31 91 ASP A O 1
ATOM 731 N N . ILE A 1 92 ? 1.920 -3.541 5.252 1.00 88.31 92 ILE A N 1
ATOM 732 C CA . ILE A 1 92 ? 0.481 -3.633 5.559 1.00 88.31 92 ILE A CA 1
ATOM 733 C C . ILE A 1 92 ? 0.045 -5.102 5.598 1.00 88.31 92 ILE A C 1
ATOM 735 O O . ILE A 1 92 ? -0.571 -5.542 6.566 1.00 88.31 92 ILE A O 1
ATOM 739 N N . CYS A 1 93 ? 0.393 -5.882 4.573 1.00 86.31 93 CYS A N 1
ATOM 740 C CA . CYS A 1 93 ? 0.046 -7.296 4.501 1.00 86.31 93 CYS A CA 1
ATOM 741 C C . CYS A 1 93 ? 0.634 -8.096 5.668 1.00 86.31 93 CYS A C 1
ATOM 743 O O . CYS A 1 93 ? -0.072 -8.909 6.253 1.00 86.31 93 CYS A O 1
ATOM 745 N N . ARG A 1 94 ? 1.883 -7.837 6.066 1.00 85.06 94 ARG A N 1
ATOM 746 C CA . ARG A 1 94 ? 2.494 -8.483 7.236 1.00 85.06 94 ARG A CA 1
ATOM 747 C C . ARG A 1 94 ? 1.803 -8.097 8.535 1.00 85.06 94 ARG A C 1
ATOM 749 O O . ARG A 1 94 ? 1.532 -8.967 9.355 1.00 85.06 94 ARG A O 1
ATOM 756 N N . PHE A 1 95 ? 1.506 -6.812 8.712 1.00 85.94 95 PHE A N 1
ATOM 757 C CA . PHE A 1 95 ? 0.882 -6.304 9.929 1.00 85.94 95 PHE A CA 1
ATOM 758 C C . PHE A 1 95 ? -0.526 -6.880 10.139 1.00 85.94 95 PHE A C 1
ATOM 760 O O . PHE A 1 95 ? -0.853 -7.301 11.243 1.00 85.94 95 PHE A O 1
ATOM 767 N N . PHE A 1 96 ? -1.327 -6.966 9.074 1.00 84.19 96 PHE A N 1
ATOM 768 C CA . PHE A 1 96 ? -2.696 -7.497 9.125 1.00 84.19 96 PHE A CA 1
ATOM 769 C C . PHE A 1 96 ? -2.806 -8.976 8.723 1.00 84.19 96 PHE A C 1
ATOM 771 O O . PHE A 1 96 ? -3.908 -9.454 8.466 1.00 84.19 96 PHE A O 1
ATOM 778 N N . GLN A 1 97 ? -1.683 -9.693 8.600 1.00 81.62 97 GLN A N 1
ATOM 779 C CA . GLN A 1 97 ? -1.634 -11.095 8.152 1.00 81.62 97 GLN A CA 1
ATOM 780 C C . GLN A 1 97 ? -2.409 -11.363 6.840 1.00 81.62 97 GLN A C 1
ATOM 782 O O . GLN A 1 97 ? -3.010 -12.418 6.642 1.00 81.62 97 GLN A O 1
ATOM 787 N N . CYS A 1 98 ? -2.403 -10.400 5.917 1.00 78.00 98 CYS A N 1
ATOM 788 C CA . CYS A 1 98 ? -3.039 -10.518 4.608 1.00 78.00 98 CYS A CA 1
ATOM 789 C C . CYS A 1 98 ? -2.081 -11.126 3.577 1.00 78.00 98 CYS A C 1
ATOM 791 O O . CYS A 1 98 ? -0.885 -10.839 3.572 1.00 78.00 98 CYS A O 1
ATOM 793 N N . THR A 1 99 ? -2.627 -11.885 2.625 1.00 77.31 99 THR A N 1
ATOM 794 C CA . THR A 1 99 ? -1.853 -12.444 1.506 1.00 77.31 99 THR A CA 1
ATOM 795 C C . THR A 1 99 ? -2.116 -11.656 0.218 1.00 77.31 99 THR A C 1
ATOM 797 O O . THR A 1 99 ? -3.277 -11.523 -0.181 1.00 77.31 99 THR A O 1
ATOM 800 N N . PRO A 1 100 ? -1.082 -11.133 -0.469 1.0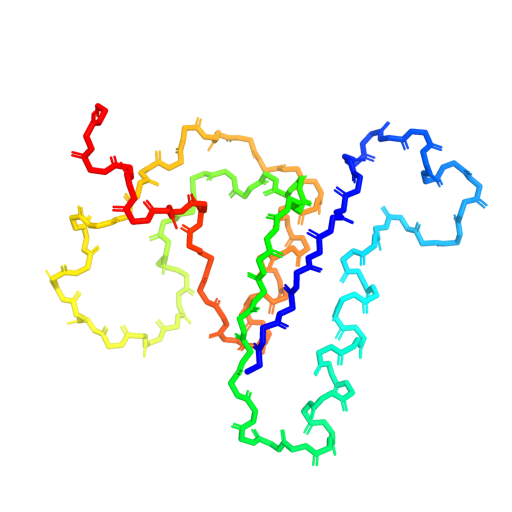0 74.88 100 PRO A N 1
ATOM 801 C CA . PRO A 1 100 ? -1.258 -10.474 -1.759 1.00 74.88 100 PRO A CA 1
ATOM 802 C C . PRO A 1 100 ? -1.553 -11.502 -2.864 1.00 74.88 100 PRO A C 1
ATOM 804 O O . PRO A 1 100 ? -0.760 -12.403 -3.116 1.00 74.88 100 PRO A O 1
ATOM 807 N N . LEU A 1 101 ? -2.679 -11.335 -3.568 1.00 71.38 101 LEU A N 1
ATOM 808 C CA . LEU A 1 101 ? -3.155 -12.276 -4.601 1.00 71.38 101 LEU A CA 1
ATOM 809 C C . LEU A 1 101 ? -2.809 -11.872 -6.053 1.00 71.38 101 LEU A C 1
ATOM 811 O O . LEU A 1 101 ? -3.268 -12.516 -6.992 1.00 71.38 101 LEU A O 1
ATOM 815 N N . ASN A 1 102 ? -2.031 -10.800 -6.260 1.00 65.62 102 ASN A N 1
ATOM 816 C CA . ASN A 1 102 ? -1.516 -10.348 -7.569 1.00 65.62 102 ASN A CA 1
ATOM 817 C C . ASN A 1 102 ? -2.519 -10.408 -8.747 1.00 65.62 102 ASN A C 1
ATOM 819 O O . ASN A 1 102 ? -2.205 -10.916 -9.823 1.00 65.62 102 ASN A O 1
ATOM 823 N N . GLY A 1 103 ? -3.722 -9.852 -8.563 1.00 55.09 103 GLY A N 1
ATOM 824 C CA . GLY A 1 103 ? -4.647 -9.580 -9.671 1.00 55.09 103 GLY A CA 1
ATOM 825 C C . GLY A 1 103 ? -5.296 -10.804 -10.327 1.00 55.09 103 GLY A C 1
ATOM 826 O O . GLY A 1 103 ? -5.748 -10.689 -11.463 1.00 55.09 103 GLY A O 1
ATOM 827 N N . TRP A 1 104 ? -5.370 -11.958 -9.654 1.00 53.66 104 TRP A N 1
ATOM 828 C CA . TRP A 1 104 ? -6.116 -13.103 -10.183 1.00 53.66 104 TRP A CA 1
ATOM 829 C C . TRP A 1 104 ? -7.611 -12.775 -10.330 1.00 53.66 104 TRP A C 1
ATOM 831 O O . TRP A 1 104 ? -8.315 -12.538 -9.348 1.00 53.66 104 TRP A O 1
ATOM 841 N N . PHE A 1 105 ? -8.104 -12.787 -11.569 1.00 45.19 105 PHE A N 1
ATOM 842 C CA . PHE A 1 105 ? -9.529 -12.822 -11.886 1.00 45.19 105 PHE A CA 1
ATOM 843 C C . PHE A 1 105 ? -9.869 -14.234 -12.367 1.00 45.19 105 PHE A C 1
ATOM 845 O O . PHE A 1 105 ? -9.119 -14.812 -13.149 1.00 45.19 105 PHE A O 1
ATOM 852 N N . GLY A 1 106 ? -11.006 -14.802 -11.953 1.00 44.94 106 GLY A N 1
ATOM 853 C CA . GLY A 1 106 ? -11.395 -16.184 -12.292 1.00 44.94 106 GLY A CA 1
ATOM 854 C C . GLY A 1 106 ? -11.466 -16.513 -13.798 1.00 44.94 106 GLY A C 1
ATOM 855 O O . GLY A 1 106 ? -11.598 -17.682 -14.155 1.00 44.94 106 GLY A O 1
ATOM 856 N N . GLY A 1 107 ? -11.352 -15.509 -14.678 1.00 43.12 107 GLY A N 1
ATOM 857 C CA . GLY A 1 107 ? -11.235 -15.647 -16.135 1.00 43.12 107 GLY A CA 1
ATOM 858 C C . GLY A 1 107 ? -9.808 -15.821 -16.682 1.00 43.12 107 GLY A C 1
ATOM 859 O O . GLY A 1 107 ?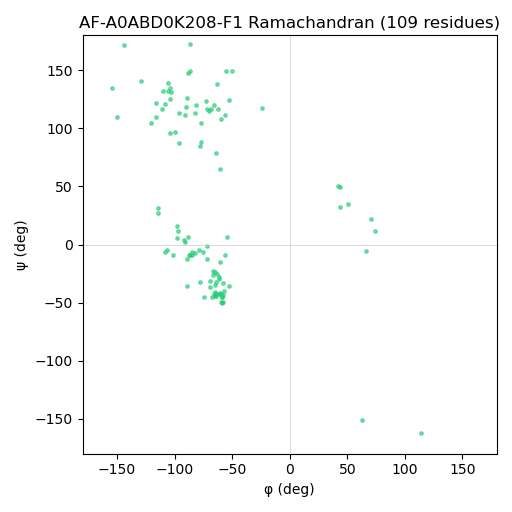 -9.659 -16.159 -17.852 1.00 43.12 107 GLY A O 1
ATOM 860 N N . ASP A 1 108 ? -8.761 -15.667 -15.865 1.00 47.19 108 ASP A N 1
ATOM 861 C CA . ASP A 1 108 ? -7.356 -15.744 -16.308 1.00 47.19 108 ASP A CA 1
ATOM 862 C C . ASP A 1 108 ? -6.888 -17.173 -16.662 1.00 47.19 108 ASP A C 1
ATOM 864 O O . ASP A 1 108 ? -5.759 -17.366 -17.103 1.00 47.19 108 ASP A O 1
ATOM 868 N N . LYS A 1 109 ? -7.749 -18.192 -16.515 1.00 48.19 109 LYS A N 1
ATOM 869 C CA . LYS A 1 109 ? -7.460 -19.585 -16.910 1.00 48.19 109 LYS A CA 1
ATOM 870 C C . LYS A 1 109 ? -7.514 -19.838 -18.428 1.00 48.19 109 LYS A C 1
ATOM 872 O O . LYS A 1 109 ? -7.197 -20.946 -18.847 1.00 48.19 109 LYS A O 1
ATOM 877 N N . MET A 1 110 ? -7.930 -18.865 -19.247 1.00 38.38 110 MET A N 1
ATOM 878 C CA . MET A 1 110 ? -8.076 -19.026 -20.708 1.00 38.38 110 MET A CA 1
ATOM 879 C C . MET A 1 110 ? -7.106 -18.174 -21.552 1.00 38.38 110 MET A C 1
ATOM 881 O O . MET A 1 110 ? -7.437 -17.830 -22.687 1.00 38.38 110 MET A O 1
ATOM 885 N N . GLY A 1 111 ? -5.925 -17.829 -21.025 1.00 38.84 111 GLY A N 1
ATOM 886 C CA . GLY A 1 111 ? -4.884 -17.079 -21.746 1.00 38.84 111 GLY A CA 1
ATOM 887 C C . GLY A 1 111 ? -3.581 -17.845 -21.895 1.00 38.84 111 GLY A C 1
ATOM 888 O O . GLY A 1 111 ? -3.047 -18.266 -20.847 1.00 38.84 111 GLY A O 1
#

pLDDT: mean 75.35, std 19.66, range [32.66, 94.12]

Radius of gyration: 15.11 Å; Cα contacts (8 Å, |Δi|>4): 107; chains: 1; bounding box: 27×47×38 Å

Secondary structure (DSSP, 8-state):
-EEEEE---TT-GGGTT-S-S-THHHHHHHHHHHHHH-TT---EEEEE----B-S--S-SS------TTSTTTS-------B-HHHHHHHHHHHHTTPPP-TT--TTGGG-

Solvent-accessible surface area (backbone atoms only — not comparable to full-atom values): 7249 Å² total; per-residue (Å²): 88,81,46,80,43,79,33,78,47,82,86,40,73,83,46,66,93,48,95,55,90,51,67,63,59,58,51,50,57,49,53,51,57,46,45,76,73,36,82,84,68,58,77,45,81,46,69,51,57,60,44,37,56,19,72,73,77,88,75,80,90,65,97,66,78,86,61,87,76,53,79,86,72,61,72,76,60,84,44,77,53,65,41,78,48,11,53,52,48,52,51,52,24,62,76,70,73,50,80,90,68,79,84,78,51,98,71,66,85,79,117

Sequence (111 aa):
MFIGVYVPPADSSYYVGKERDSNLQLVQDYIMSLYEQDEDVHIMLCGDLNAHIGKWDGNTDVDMVSDSDQDDFCRKSKD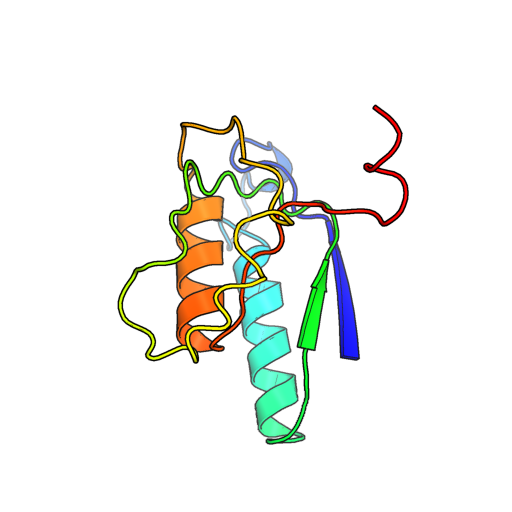TVINRFGRLLIDICRFFQCTPLNGWFGGDKMG

Foldseek 3Di:
DEAEDDKPALPDPVCPPPPDSTCVVVVLVVVVVVCVVPVPDDYDYDYHRNFQLAQDPVPDDDPDPPPVPCPVPQDGPPRHDGDPSNVVVVVSCVVVVHDDRPDDDVPPPPD

Organism: NCBI:txid370345

InterPro domains:
  IPR036691 Endonuclease/exonuclease/phosphatase superfamily [G3DSA:3.60.10.10] (1-109)
  IPR036691 Endonuclease/exonuclease/phosphatase superfamily [SSF56219] (2-99)